Protein AF-A0A6B0XKR8-F1 (afdb_monomer_lite)

Structure (mmCIF, N/CA/C/O backbone):
data_AF-A0A6B0XKR8-F1
#
_entry.id   AF-A0A6B0XKR8-F1
#
loop_
_atom_site.group_PDB
_atom_site.id
_atom_site.type_symbol
_atom_site.label_atom_id
_atom_site.label_alt_id
_atom_site.label_comp_id
_atom_site.label_asym_id
_atom_site.label_entity_id
_atom_site.label_seq_id
_atom_site.pdbx_PDB_ins_code
_atom_site.Cartn_x
_atom_site.Cartn_y
_atom_site.Cartn_z
_atom_site.occupancy
_atom_site.B_iso_or_equiv
_atom_site.auth_seq_id
_atom_site.auth_comp_id
_atom_site.auth_asym_id
_atom_site.auth_atom_id
_atom_site.pdbx_PDB_model_num
ATOM 1 N N . MET A 1 1 ? 7.140 19.235 4.586 1.00 43.66 1 MET A N 1
ATOM 2 C CA . MET A 1 1 ? 5.700 19.570 4.509 1.00 43.66 1 MET A CA 1
ATOM 3 C C . MET A 1 1 ? 4.934 18.269 4.335 1.00 43.66 1 MET A C 1
ATOM 5 O O . MET A 1 1 ? 5.188 17.575 3.360 1.00 43.66 1 MET A O 1
ATOM 9 N N . GLY A 1 2 ? 4.105 17.878 5.305 1.00 60.78 2 GLY A N 1
ATOM 10 C CA . GLY A 1 2 ? 3.285 16.668 5.190 1.00 60.78 2 GLY A CA 1
ATOM 11 C C . GLY A 1 2 ? 2.119 16.903 4.230 1.00 60.78 2 GLY A C 1
ATOM 12 O O . GLY A 1 2 ? 1.477 17.947 4.300 1.00 60.78 2 GLY A O 1
ATOM 13 N N . SER A 1 3 ? 1.868 15.963 3.320 1.00 82.31 3 SER A N 1
ATOM 14 C CA . SER A 1 3 ? 0.669 15.970 2.476 1.00 82.31 3 SER A CA 1
ATOM 15 C C . SER A 1 3 ? -0.478 15.318 3.249 1.00 82.31 3 SER A C 1
ATOM 17 O O . SER A 1 3 ? -0.303 14.231 3.798 1.00 82.31 3 SER A O 1
ATOM 19 N N . VAL A 1 4 ? -1.629 15.990 3.325 1.00 87.00 4 VAL A N 1
ATOM 20 C CA . VAL A 1 4 ? -2.839 15.480 3.986 1.00 87.00 4 VAL A CA 1
ATOM 21 C C . VAL A 1 4 ? -3.815 15.008 2.915 1.00 87.00 4 VAL A C 1
ATOM 23 O O . VAL A 1 4 ? -4.119 15.748 1.981 1.00 87.00 4 VAL A O 1
ATOM 26 N N . ILE A 1 5 ? -4.316 13.782 3.060 1.00 86.69 5 ILE A N 1
ATOM 27 C CA . ILE A 1 5 ? -5.289 13.171 2.149 1.00 86.69 5 ILE A CA 1
ATOM 28 C C . ILE A 1 5 ? -6.542 12.835 2.954 1.00 86.69 5 ILE A C 1
ATOM 30 O O . ILE A 1 5 ? -6.454 12.278 4.044 1.00 86.69 5 ILE A O 1
ATOM 34 N N . THR A 1 6 ? -7.714 13.171 2.416 1.00 88.62 6 THR A N 1
ATOM 35 C CA . THR A 1 6 ? -9.010 12.817 3.011 1.00 88.62 6 THR A CA 1
ATOM 36 C C . THR A 1 6 ? -9.710 11.789 2.133 1.00 88.62 6 THR A C 1
ATOM 38 O O . THR A 1 6 ? -9.903 12.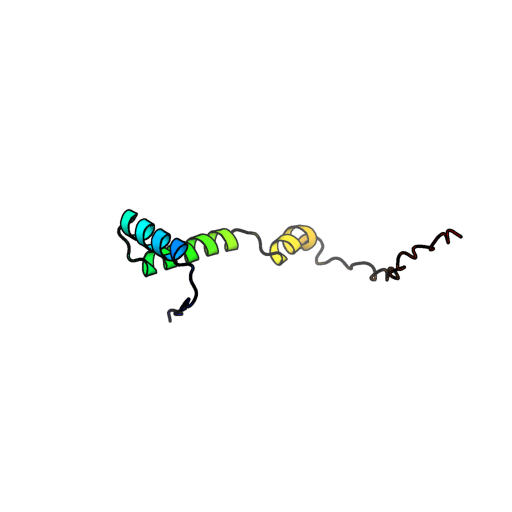031 0.944 1.00 88.62 6 THR A O 1
ATOM 41 N N . VAL A 1 7 ? -10.131 10.671 2.724 1.00 86.88 7 VAL A N 1
ATOM 42 C CA . VAL A 1 7 ? -10.962 9.655 2.063 1.00 86.88 7 VAL A CA 1
ATOM 43 C C . VAL A 1 7 ? -12.396 9.831 2.554 1.00 86.88 7 VAL A C 1
ATOM 45 O O . VAL A 1 7 ? -12.651 9.710 3.752 1.00 86.88 7 VAL A O 1
ATOM 48 N N . ARG A 1 8 ? -13.314 10.191 1.649 1.00 86.19 8 ARG A N 1
ATOM 49 C CA . ARG A 1 8 ? -14.718 10.484 1.990 1.00 86.19 8 ARG A CA 1
ATOM 50 C C . ARG A 1 8 ? -15.574 9.221 2.016 1.00 86.19 8 ARG A C 1
ATOM 52 O O . ARG A 1 8 ? -16.230 8.960 3.020 1.00 86.19 8 ARG A O 1
ATOM 59 N N . ASP A 1 9 ? -15.482 8.421 0.961 1.00 89.25 9 AS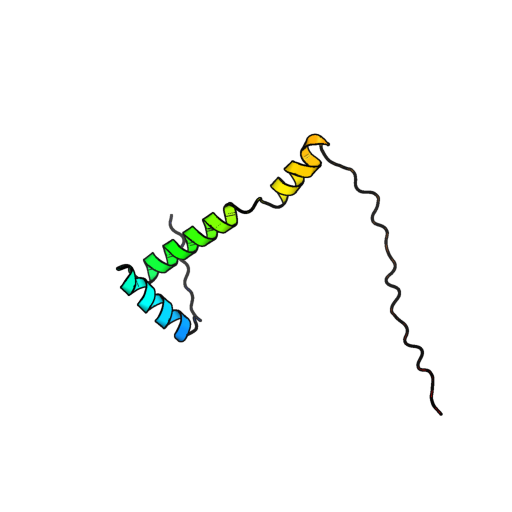P A N 1
ATOM 60 C CA . ASP A 1 9 ? -16.312 7.234 0.760 1.00 89.25 9 ASP A CA 1
ATOM 61 C C . ASP A 1 9 ? -15.508 5.968 1.055 1.00 89.25 9 ASP A C 1
ATOM 63 O O . ASP A 1 9 ? -14.990 5.307 0.159 1.00 89.25 9 ASP A O 1
ATOM 67 N N . ILE A 1 10 ? -15.353 5.670 2.344 1.00 89.75 10 ILE A N 1
ATOM 68 C CA . ILE A 1 10 ? -14.825 4.384 2.804 1.00 89.75 10 ILE A CA 1
ATOM 69 C C . ILE A 1 10 ? -15.985 3.485 3.219 1.00 89.75 10 ILE A C 1
ATOM 71 O O . ILE A 1 10 ? -16.904 3.946 3.906 1.00 89.75 10 ILE A O 1
ATOM 75 N N . ASP A 1 11 ? -15.921 2.211 2.833 1.00 95.31 11 ASP A N 1
ATOM 76 C CA . ASP A 1 11 ? -16.896 1.221 3.271 1.00 95.31 11 ASP A CA 1
ATOM 77 C C . ASP A 1 11 ? -16.965 1.185 4.816 1.00 95.31 11 ASP A C 1
ATOM 79 O O . ASP A 1 11 ? -15.925 1.214 5.494 1.00 95.31 11 ASP A O 1
ATOM 83 N N . PRO A 1 12 ? -18.168 1.168 5.419 1.00 93.19 12 PRO A N 1
ATOM 84 C CA . PRO A 1 12 ? -18.306 1.149 6.871 1.00 93.19 12 PRO A CA 1
ATOM 85 C C . PRO A 1 12 ? -17.631 -0.058 7.537 1.00 93.19 12 PRO A C 1
ATOM 87 O O . PRO A 1 12 ? -17.107 0.089 8.645 1.00 93.19 12 PRO A O 1
ATOM 90 N N . GLY A 1 13 ? -17.626 -1.218 6.874 1.00 95.06 13 GLY A N 1
ATOM 91 C CA . GLY A 1 13 ? -16.957 -2.436 7.323 1.00 95.06 13 GLY A CA 1
ATOM 92 C C . GLY A 1 13 ? -15.443 -2.265 7.345 1.00 95.06 13 GLY A C 1
ATOM 93 O O . GLY A 1 13 ? -14.821 -2.490 8.385 1.00 95.06 13 GLY A O 1
ATOM 94 N N . ASP A 1 14 ? -14.864 -1.744 6.263 1.00 94.19 14 ASP A N 1
ATOM 95 C CA . ASP A 1 14 ? -13.425 -1.452 6.187 1.00 94.19 14 ASP A CA 1
ATOM 96 C C . ASP A 1 14 ? -12.998 -0.436 7.254 1.00 94.19 14 ASP A C 1
ATOM 98 O O . ASP A 1 14 ? -11.980 -0.596 7.932 1.00 94.19 14 ASP A O 1
ATOM 102 N N . LYS A 1 15 ? -13.808 0.605 7.472 1.00 93.75 15 LYS A N 1
ATOM 103 C CA . LYS A 1 15 ? -13.551 1.611 8.510 1.00 93.75 15 LYS A CA 1
ATOM 104 C C . LYS A 1 15 ? -13.611 1.022 9.920 1.00 93.75 15 LYS A C 1
ATOM 106 O O . LYS A 1 15 ? -12.823 1.422 10.781 1.00 93.75 15 LYS A O 1
ATOM 111 N N . ALA A 1 16 ? -14.557 0.122 10.186 1.00 95.38 16 ALA A N 1
ATOM 112 C CA . ALA A 1 16 ? -14.673 -0.553 11.476 1.00 95.38 16 ALA A CA 1
ATOM 113 C C . ALA A 1 16 ? -13.473 -1.472 11.724 1.00 95.38 16 ALA A C 1
ATOM 115 O O . ALA A 1 16 ? -12.863 -1.399 12.794 1.00 95.38 16 ALA A O 1
ATOM 116 N N . TRP A 1 17 ? -13.090 -2.245 10.709 1.00 96.25 17 TRP A N 1
ATOM 117 C CA . TRP A 1 17 ? -11.915 -3.104 10.743 1.00 96.25 17 TRP A CA 1
ATOM 118 C C . TRP A 1 17 ? -10.632 -2.299 11.009 1.00 96.25 17 TRP A C 1
ATOM 120 O O . TRP A 1 17 ? -9.926 -2.584 11.974 1.00 96.25 17 TRP A O 1
ATOM 130 N N . LEU A 1 18 ? -10.391 -1.202 10.276 1.00 95.19 18 LEU A N 1
ATOM 131 C CA . LEU A 1 18 ? -9.229 -0.323 10.492 1.00 95.19 18 LEU A CA 1
ATOM 132 C C . LEU A 1 18 ? -9.161 0.247 11.914 1.00 95.19 18 LEU A C 1
ATOM 134 O O . LEU A 1 18 ? -8.080 0.381 12.488 1.00 95.19 18 LEU A O 1
ATOM 138 N N . ARG A 1 19 ? -10.309 0.600 12.505 1.00 94.81 19 ARG A N 1
ATOM 139 C CA . ARG A 1 19 ? -10.361 1.081 13.895 1.00 94.81 19 ARG A CA 1
ATOM 140 C C . ARG A 1 19 ? -10.013 -0.012 14.893 1.00 94.81 19 ARG A C 1
ATOM 142 O O . ARG A 1 19 ? -9.340 0.279 15.880 1.00 94.81 19 ARG A O 1
ATOM 149 N N . GLN A 1 20 ? -10.512 -1.224 14.679 1.00 96.62 20 GLN A N 1
ATOM 150 C CA . GLN A 1 20 ? -10.217 -2.363 15.541 1.00 96.62 20 GLN A CA 1
ATOM 151 C C . GLN A 1 20 ? -8.730 -2.714 15.479 1.00 96.62 20 GLN A C 1
ATOM 153 O O . GLN A 1 20 ? -8.093 -2.847 16.522 1.00 96.62 20 GLN A O 1
ATOM 158 N N . GLU A 1 21 ? -8.169 -2.770 14.276 1.00 96.00 21 GLU A N 1
ATOM 159 C CA . GLU A 1 21 ? -6.765 -3.109 14.060 1.00 96.00 21 GLU A CA 1
ATOM 160 C C . GLU A 1 21 ? -5.832 -2.053 14.669 1.00 96.00 21 GLU A C 1
ATOM 162 O O . GLU A 1 21 ? -4.905 -2.376 15.411 1.00 96.00 21 GLU A O 1
ATOM 167 N N . ALA A 1 22 ? -6.139 -0.765 14.473 1.00 95.56 22 ALA A N 1
ATOM 168 C CA . ALA A 1 22 ? -5.385 0.321 15.097 1.00 95.56 22 ALA A CA 1
ATOM 169 C C . ALA A 1 22 ? -5.389 0.227 16.633 1.00 95.56 22 ALA A C 1
ATOM 171 O O . ALA A 1 22 ? -4.349 0.413 17.265 1.00 95.56 22 ALA A O 1
ATOM 172 N N . ARG A 1 23 ? -6.535 -0.123 17.240 1.00 95.00 23 ARG A N 1
ATOM 173 C CA . ARG A 1 23 ? -6.643 -0.344 18.692 1.00 95.00 23 ARG A CA 1
ATOM 174 C C . ARG A 1 23 ? -5.804 -1.525 19.163 1.00 95.00 23 ARG A C 1
ATOM 176 O O . ARG A 1 23 ? -5.170 -1.409 20.205 1.00 95.00 23 ARG A O 1
ATOM 183 N N . HIS A 1 24 ? -5.785 -2.624 18.411 1.00 95.38 24 HIS A N 1
ATOM 184 C CA . HIS A 1 24 ? -4.995 -3.809 18.747 1.00 95.38 24 HIS A CA 1
ATOM 185 C C . HIS A 1 24 ? -3.490 -3.497 18.806 1.00 95.38 24 HIS A C 1
ATOM 187 O O . HIS A 1 24 ? -2.785 -3.980 19.686 1.00 95.38 24 HIS A O 1
ATOM 193 N N . VAL A 1 25 ? -3.013 -2.616 17.922 1.00 94.00 25 VAL A N 1
ATOM 194 C CA . VAL A 1 25 ? -1.609 -2.168 17.873 1.00 94.00 25 VAL A CA 1
ATOM 195 C C . VAL A 1 25 ? -1.339 -0.966 18.802 1.00 94.00 25 VAL A C 1
ATOM 197 O O . VAL A 1 25 ? -0.199 -0.532 18.946 1.00 94.00 25 VAL A O 1
ATOM 200 N N . GLY A 1 26 ? -2.366 -0.414 19.462 1.00 95.00 26 GLY A N 1
ATOM 201 C CA . GLY A 1 26 ? -2.235 0.735 20.368 1.00 95.00 26 GLY A CA 1
ATOM 202 C C . GLY A 1 26 ? -1.982 2.073 19.661 1.00 95.00 26 GLY A C 1
ATOM 203 O O . GLY A 1 26 ? -1.405 2.984 20.251 1.00 95.00 26 GLY A O 1
ATOM 204 N N . LEU A 1 27 ? -2.391 2.205 18.397 1.00 94.62 27 LEU A N 1
ATOM 205 C CA . LEU A 1 27 ? -2.209 3.406 17.580 1.00 94.62 27 LEU A CA 1
ATOM 206 C C . LEU A 1 27 ? -3.541 4.121 17.323 1.00 94.62 27 LEU A C 1
ATOM 208 O O . LEU A 1 27 ? -4.626 3.542 17.412 1.00 94.62 27 LEU A O 1
ATOM 212 N N . SER A 1 28 ? -3.466 5.398 16.939 1.00 94.31 28 SER A N 1
ATOM 213 C CA . SER A 1 28 ? -4.619 6.063 16.331 1.00 94.31 28 SER A CA 1
ATOM 214 C C . SER A 1 28 ? -4.890 5.463 14.949 1.00 94.31 28 SER A C 1
ATOM 216 O O . SER A 1 28 ? -3.972 5.010 14.264 1.00 94.31 28 SER A O 1
ATOM 218 N N . MET A 1 29 ? -6.151 5.484 14.510 1.00 94.31 29 MET A N 1
ATOM 219 C CA . MET A 1 29 ? -6.525 4.988 13.179 1.00 94.31 29 MET A CA 1
ATOM 220 C C . MET A 1 29 ? -5.743 5.702 12.065 1.00 94.31 29 MET A C 1
ATOM 222 O O . MET A 1 29 ? -5.317 5.064 11.109 1.00 94.31 29 MET A O 1
ATOM 226 N N . GLU A 1 30 ? -5.526 7.014 12.195 1.00 93.06 30 GLU A N 1
ATOM 227 C CA . GLU A 1 30 ? -4.770 7.795 11.211 1.00 93.06 30 GLU A CA 1
ATOM 228 C C . GLU A 1 30 ? -3.298 7.374 11.155 1.00 93.06 30 GLU A C 1
ATOM 230 O O . GLU A 1 30 ? -2.766 7.143 10.071 1.00 93.06 30 GLU A O 1
ATOM 235 N N . GLU A 1 31 ? -2.645 7.236 12.310 1.00 94.00 31 GLU A N 1
ATOM 236 C CA . GLU A 1 31 ? -1.240 6.826 12.373 1.00 94.00 31 GLU A CA 1
ATOM 237 C C . GLU A 1 31 ? -1.058 5.384 11.882 1.00 94.00 31 GLU A C 1
ATOM 239 O O . GLU A 1 31 ? -0.107 5.087 11.160 1.00 94.00 31 GLU A O 1
ATOM 244 N N . TYR A 1 32 ? -2.006 4.499 12.197 1.00 95.19 32 TYR A N 1
ATOM 245 C CA . TYR A 1 32 ? -2.033 3.138 11.671 1.00 95.19 32 TYR A CA 1
ATOM 246 C C . TYR A 1 32 ? -2.106 3.124 10.136 1.00 95.19 32 TYR A C 1
ATOM 248 O O . TYR A 1 32 ? -1.271 2.502 9.478 1.00 95.19 32 TYR A O 1
ATOM 256 N N . VAL A 1 33 ? -3.047 3.872 9.547 1.00 94.00 33 VAL A N 1
ATOM 257 C CA . VAL A 1 33 ? -3.185 3.980 8.084 1.00 94.00 33 VAL A CA 1
ATOM 258 C C . VAL A 1 33 ? -1.940 4.605 7.452 1.00 94.00 33 VAL A C 1
ATOM 260 O O . VAL A 1 33 ? -1.488 4.145 6.404 1.00 94.00 33 VAL A O 1
ATOM 263 N N . ARG A 1 34 ? -1.338 5.614 8.092 1.00 92.94 34 ARG A N 1
ATOM 264 C CA . ARG A 1 34 ? -0.096 6.238 7.617 1.00 92.94 34 ARG A CA 1
ATOM 265 C C . ARG A 1 34 ? 1.030 5.213 7.494 1.00 92.94 34 ARG A C 1
ATOM 267 O O . ARG A 1 34 ? 1.682 5.151 6.451 1.00 92.94 34 ARG A O 1
ATOM 274 N N . ARG A 1 35 ? 1.227 4.375 8.516 1.00 93.75 35 ARG A N 1
ATOM 275 C CA . ARG A 1 35 ? 2.228 3.297 8.491 1.00 93.75 35 ARG A CA 1
ATOM 276 C C . ARG A 1 35 ? 1.916 2.247 7.435 1.00 93.75 35 ARG A C 1
ATOM 278 O O . ARG A 1 35 ? 2.817 1.864 6.698 1.00 93.75 35 ARG A O 1
ATOM 285 N N . LEU A 1 36 ? 0.650 1.852 7.305 1.00 92.81 36 LEU A N 1
ATOM 286 C CA . LEU A 1 36 ? 0.216 0.895 6.288 1.00 92.81 36 LEU A CA 1
ATOM 287 C C . LEU A 1 36 ? 0.536 1.393 4.870 1.00 92.81 36 LEU A C 1
ATOM 289 O O . LEU A 1 36 ? 1.051 0.638 4.046 1.00 92.81 36 LEU A O 1
ATOM 293 N N . ILE A 1 37 ? 0.276 2.673 4.585 1.00 91.50 37 ILE A N 1
ATOM 294 C CA . ILE A 1 37 ? 0.615 3.287 3.295 1.00 91.50 37 ILE A CA 1
ATOM 295 C C . ILE A 1 37 ? 2.131 3.281 3.081 1.00 91.50 37 ILE A C 1
ATOM 297 O O . ILE A 1 37 ? 2.578 2.918 1.995 1.00 91.50 37 ILE A O 1
ATOM 301 N N . HIS A 1 38 ? 2.924 3.652 4.090 1.00 90.25 38 HIS A N 1
ATOM 302 C CA . HIS A 1 38 ? 4.386 3.629 3.988 1.00 90.25 38 HIS A CA 1
ATOM 303 C C . HIS A 1 38 ? 4.924 2.225 3.713 1.00 90.25 38 HIS A C 1
ATOM 305 O O . HIS A 1 38 ? 5.669 2.048 2.756 1.00 90.25 38 HIS A O 1
ATOM 311 N N . GLU A 1 39 ? 4.475 1.219 4.458 1.00 90.94 39 GLU A N 1
ATOM 312 C CA . GLU A 1 39 ? 4.901 -0.168 4.269 1.00 90.94 39 GLU A CA 1
ATOM 313 C C . GLU A 1 39 ? 4.554 -0.683 2.863 1.00 90.94 39 GLU A C 1
ATOM 315 O O . GLU A 1 39 ? 5.366 -1.323 2.192 1.00 90.94 39 GLU A O 1
ATOM 320 N N . LYS A 1 40 ? 3.344 -0.382 2.371 1.00 89.94 40 LYS A N 1
ATOM 321 C CA . LYS A 1 40 ? 2.931 -0.760 1.012 1.00 89.94 40 LYS A CA 1
ATOM 322 C C . LYS A 1 40 ? 3.738 -0.022 -0.051 1.00 89.94 40 LYS A C 1
ATOM 324 O O . LYS A 1 40 ? 4.070 -0.629 -1.070 1.00 89.94 40 LYS A O 1
ATOM 329 N N . ARG A 1 41 ? 4.079 1.250 0.176 1.00 85.75 41 ARG A N 1
ATOM 330 C CA . ARG A 1 41 ? 4.956 2.018 -0.718 1.00 85.75 41 ARG A CA 1
ATOM 331 C C . ARG A 1 41 ? 6.355 1.433 -0.754 1.00 85.75 41 ARG A C 1
ATOM 333 O O . ARG A 1 41 ? 6.829 1.176 -1.847 1.00 85.75 41 ARG A O 1
ATOM 340 N N . GLU A 1 42 ? 6.961 1.128 0.387 1.00 84.75 42 GLU A N 1
ATOM 341 C CA . GLU A 1 42 ? 8.282 0.493 0.442 1.00 84.75 42 GLU A CA 1
ATOM 342 C C . GLU A 1 42 ? 8.285 -0.861 -0.273 1.00 84.75 42 GLU A C 1
ATOM 344 O O . GLU A 1 42 ? 9.150 -1.115 -1.107 1.00 84.75 42 GLU A O 1
ATOM 349 N N . LYS A 1 43 ? 7.271 -1.705 -0.044 1.00 81.75 43 LYS A N 1
ATOM 350 C CA . LYS A 1 43 ? 7.105 -2.975 -0.777 1.00 81.75 43 LYS A CA 1
ATOM 351 C C . LYS A 1 43 ? 6.960 -2.772 -2.289 1.00 81.75 43 LYS A C 1
ATOM 353 O O . LYS A 1 43 ? 7.459 -3.574 -3.073 1.00 81.75 43 LYS A O 1
ATOM 358 N N . THR A 1 44 ? 6.283 -1.704 -2.704 1.00 74.69 44 THR A N 1
ATOM 359 C CA . THR A 1 44 ? 6.120 -1.362 -4.125 1.00 74.69 44 THR A CA 1
ATOM 360 C C . THR A 1 44 ? 7.407 -0.785 -4.715 1.00 74.69 44 THR A C 1
ATOM 362 O O . THR A 1 44 ? 7.748 -1.093 -5.847 1.00 74.69 44 THR A O 1
ATOM 365 N N . GLU A 1 45 ? 8.153 0.019 -3.964 1.00 71.81 45 GLU A N 1
ATOM 366 C CA . GLU A 1 45 ? 9.438 0.593 -4.380 1.00 71.81 45 GLU A CA 1
ATOM 367 C C . GLU A 1 45 ? 10.553 -0.461 -4.434 1.00 71.81 45 GLU A C 1
ATOM 369 O O . GLU A 1 45 ? 11.477 -0.329 -5.232 1.00 71.81 45 GLU A O 1
ATOM 374 N N . GLN A 1 46 ? 10.435 -1.542 -3.657 1.00 68.31 46 GLN A N 1
ATOM 375 C CA . GLN A 1 46 ? 11.268 -2.741 -3.798 1.00 68.31 46 GLN A CA 1
ATOM 376 C C . GLN A 1 46 ? 10.993 -3.506 -5.101 1.00 68.31 46 GLN A C 1
ATOM 378 O O . GLN A 1 46 ? 11.826 -4.310 -5.528 1.00 68.31 46 GLN A O 1
ATOM 383 N N . CYS A 1 47 ? 9.854 -3.270 -5.761 1.00 68.56 47 CYS A N 1
ATOM 384 C CA . CYS A 1 47 ? 9.648 -3.775 -7.110 1.00 68.56 47 CYS A CA 1
ATOM 385 C C . CYS A 1 47 ? 10.484 -2.935 -8.079 1.00 68.56 47 CYS A C 1
ATOM 387 O O . CYS A 1 47 ? 10.337 -1.715 -8.155 1.00 68.56 47 CYS A O 1
ATOM 389 N N . LEU A 1 48 ? 11.355 -3.610 -8.835 1.00 70.69 48 LEU A N 1
ATOM 390 C CA . LEU A 1 48 ? 12.194 -2.983 -9.854 1.00 70.69 48 LEU A CA 1
ATOM 391 C C . LEU A 1 48 ? 11.332 -2.111 -10.763 1.00 70.69 48 LEU A C 1
A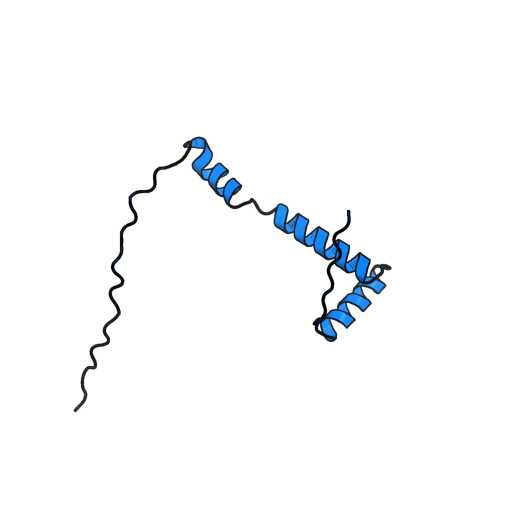TOM 393 O O . LEU A 1 48 ? 10.350 -2.584 -11.347 1.00 70.69 48 LEU A O 1
ATOM 397 N N . LYS A 1 49 ? 11.718 -0.842 -10.918 1.00 79.50 49 LYS A N 1
ATOM 398 C CA . LYS A 1 49 ? 11.027 0.040 -11.860 1.00 79.50 49 LYS A CA 1
ATOM 399 C C . LYS A 1 49 ? 11.118 -0.590 -13.248 1.00 79.50 49 LYS A C 1
ATOM 401 O O . LYS A 1 49 ? 12.172 -1.131 -13.590 1.00 79.50 49 LYS A O 1
ATOM 406 N N . PRO A 1 50 ? 10.091 -0.468 -14.104 1.00 77.19 50 PRO A N 1
ATOM 407 C CA . PRO A 1 50 ? 10.168 -0.984 -15.468 1.00 77.19 50 PRO A CA 1
ATOM 408 C C . PRO A 1 50 ? 11.446 -0.530 -16.188 1.00 77.19 50 PRO A C 1
ATOM 410 O O . PRO A 1 50 ? 12.134 -1.336 -16.802 1.00 77.19 50 PRO A O 1
ATOM 413 N N . SER A 1 51 ? 11.850 0.731 -16.010 1.00 80.31 51 SER A N 1
ATOM 414 C CA . SER A 1 51 ? 13.111 1.270 -16.534 1.00 80.31 51 SER A CA 1
ATOM 415 C C . SER A 1 51 ? 14.366 0.548 -16.031 1.00 80.31 51 SER A C 1
ATOM 417 O O . SER A 1 51 ? 15.334 0.418 -16.774 1.00 80.31 51 SER A O 1
ATOM 419 N N . GLU A 1 52 ? 14.376 0.092 -14.778 1.00 81.06 52 GLU A N 1
ATOM 420 C CA . GLU A 1 52 ? 15.484 -0.675 -14.198 1.00 81.06 52 GLU A CA 1
ATOM 421 C C . GLU A 1 52 ? 15.507 -2.102 -14.733 1.00 81.06 52 GLU A C 1
ATOM 423 O O . GLU A 1 52 ? 16.582 -2.611 -15.036 1.00 81.06 52 GLU A O 1
ATOM 428 N N . VAL A 1 53 ? 14.338 -2.716 -14.939 1.00 81.19 53 VAL A N 1
ATOM 429 C CA . VAL A 1 53 ? 14.222 -4.009 -15.627 1.00 81.19 53 VAL A CA 1
ATOM 430 C C . VAL A 1 53 ? 14.776 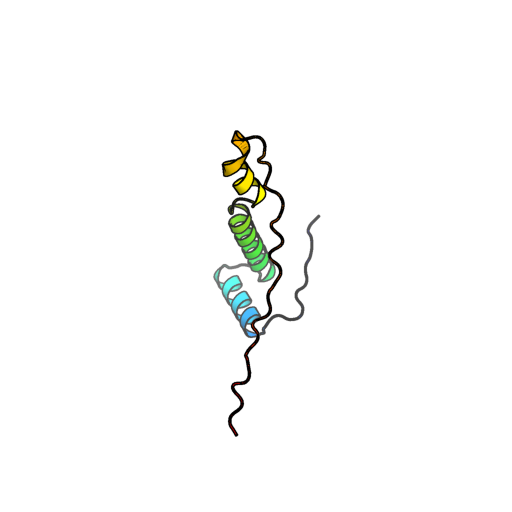-3.896 -17.049 1.00 81.19 53 VAL A C 1
ATOM 432 O O . VAL A 1 53 ? 15.668 -4.655 -17.424 1.00 81.19 53 VAL A O 1
ATOM 435 N N . PHE A 1 54 ? 14.340 -2.894 -17.817 1.00 81.06 54 PHE A N 1
ATOM 436 C CA . PHE A 1 54 ? 14.869 -2.640 -19.159 1.00 81.06 54 PHE A CA 1
ATOM 437 C C . PHE A 1 54 ? 16.379 -2.379 -19.144 1.00 81.06 54 PHE A C 1
ATOM 439 O O . PHE A 1 54 ? 17.104 -2.953 -19.949 1.00 81.06 54 PHE A O 1
ATOM 446 N N . ARG A 1 55 ? 16.890 -1.571 -18.207 1.00 81.75 55 ARG A N 1
ATOM 447 C CA . ARG A 1 55 ? 18.334 -1.314 -18.087 1.00 81.75 55 ARG A CA 1
ATOM 448 C C . ARG A 1 55 ? 19.120 -2.567 -17.695 1.00 81.75 55 ARG A C 1
ATOM 450 O O . ARG A 1 55 ? 20.232 -2.747 -18.169 1.00 81.75 55 ARG A O 1
ATOM 457 N N . ARG A 1 56 ? 18.573 -3.446 -16.859 1.00 81.12 56 ARG A N 1
ATOM 458 C CA . ARG A 1 56 ? 19.233 -4.701 -16.478 1.00 81.12 56 ARG A CA 1
ATOM 459 C C . ARG A 1 56 ? 19.384 -5.649 -17.667 1.00 81.12 56 ARG A C 1
ATOM 461 O O . ARG A 1 56 ? 20.428 -6.276 -17.795 1.00 81.12 56 ARG A O 1
ATOM 468 N N . HIS A 1 57 ? 18.360 -5.747 -18.514 1.00 80.88 57 HIS A N 1
ATOM 469 C CA . HIS A 1 57 ? 18.364 -6.658 -19.661 1.00 80.88 57 HIS A CA 1
ATOM 470 C C . HIS A 1 57 ? 19.055 -6.069 -20.899 1.00 80.88 57 HIS A C 1
ATOM 472 O O . HIS A 1 57 ? 19.831 -6.764 -21.537 1.00 80.88 57 HIS A O 1
ATOM 478 N N . PHE A 1 58 ? 18.824 -4.790 -21.201 1.00 79.81 58 PHE A N 1
ATOM 479 C CA . PHE A 1 58 ? 19.266 -4.133 -22.441 1.00 79.81 58 PHE A CA 1
ATOM 480 C C . PHE A 1 58 ? 20.323 -3.037 -22.218 1.00 79.81 58 PHE A C 1
ATOM 482 O O . PHE A 1 58 ? 20.829 -2.442 -23.167 1.00 79.81 58 PHE A O 1
ATOM 489 N N . GLY A 1 59 ? 20.671 -2.722 -20.966 1.00 77.81 59 GLY A N 1
ATOM 490 C CA . GLY A 1 59 ? 21.691 -1.718 -20.637 1.00 77.81 59 GLY A CA 1
ATOM 491 C C . GLY A 1 59 ? 23.100 -2.058 -21.134 1.00 77.81 59 GLY A C 1
ATOM 492 O O . GLY A 1 59 ? 23.758 -1.147 -21.642 1.00 77.81 59 GLY A O 1
ATOM 493 N N . PRO A 1 60 ? 23.564 -3.325 -21.063 1.00 81.19 60 PRO A N 1
ATOM 494 C CA . PRO A 1 60 ? 24.836 -3.726 -21.669 1.00 81.19 60 PRO A CA 1
ATOM 495 C C . PRO A 1 60 ? 24.891 -3.476 -23.183 1.00 81.19 60 PRO A C 1
ATOM 497 O O . PRO A 1 60 ? 25.958 -3.191 -23.717 1.00 81.19 60 PRO A O 1
ATOM 500 N N . GLU A 1 61 ? 23.740 -3.514 -23.857 1.00 79.88 61 GLU A N 1
ATOM 501 C CA . GLU A 1 61 ? 23.609 -3.333 -25.308 1.00 79.88 61 GLU A CA 1
ATOM 502 C C . GLU A 1 61 ? 23.565 -1.849 -25.719 1.00 79.88 61 GLU A C 1
ATOM 504 O O . GLU A 1 61 ? 23.537 -1.543 -26.904 1.00 79.88 61 GLU A O 1
ATOM 509 N N . ARG A 1 62 ? 23.595 -0.909 -24.754 1.00 71.75 62 ARG A N 1
ATOM 510 C CA . ARG A 1 62 ? 23.507 0.555 -24.970 1.00 71.75 62 ARG A CA 1
ATOM 511 C C . ARG A 1 62 ? 22.274 1.000 -25.772 1.00 71.75 62 ARG A C 1
ATOM 513 O O . ARG A 1 62 ? 22.267 2.086 -26.346 1.00 71.75 62 ARG A O 1
ATOM 520 N N . GLY A 1 63 ? 21.209 0.203 -25.712 1.00 67.25 63 GLY A N 1
ATOM 521 C CA . GLY A 1 63 ? 19.979 0.410 -26.468 1.00 67.25 63 GLY A CA 1
ATOM 522 C C . GLY A 1 63 ? 19.922 -0.472 -27.712 1.00 67.25 63 GLY A C 1
ATOM 523 O O . GLY A 1 63 ? 20.897 -0.614 -28.439 1.00 67.25 63 GLY A O 1
ATOM 524 N N . VAL A 1 64 ? 18.750 -1.055 -27.953 1.00 73.50 64 VAL A N 1
ATOM 525 C CA . VAL A 1 64 ? 18.462 -1.859 -29.143 1.00 73.50 64 VAL A CA 1
ATOM 526 C C . VAL A 1 64 ? 17.503 -1.111 -30.053 1.00 73.50 64 VAL A C 1
ATOM 528 O O . VAL A 1 64 ? 16.495 -0.568 -29.594 1.00 73.50 64 VAL A O 1
ATOM 531 N N . GLU A 1 65 ? 17.791 -1.097 -31.351 1.00 80.69 65 GLU A N 1
ATOM 532 C CA . GLU A 1 65 ? 16.824 -0.638 -32.342 1.00 80.69 65 GLU A CA 1
ATOM 533 C C . GLU A 1 65 ? 15.794 -1.737 -32.584 1.00 80.69 65 GLU A C 1
ATOM 535 O O . GLU A 1 65 ? 16.105 -2.835 -33.051 1.00 80.69 65 GLU A O 1
ATOM 540 N N . LEU A 1 66 ? 14.540 -1.446 -32.247 1.00 81.06 66 LEU A N 1
ATOM 541 C CA . LEU A 1 66 ? 13.448 -2.350 -32.563 1.00 81.06 66 LEU A CA 1
ATOM 542 C C . LEU A 1 66 ? 13.156 -2.283 -34.065 1.00 81.06 66 LEU A C 1
ATOM 544 O O . LEU A 1 66 ? 13.096 -1.184 -34.627 1.00 81.06 66 LEU A O 1
ATOM 548 N N . PRO A 1 67 ? 12.912 -3.432 -34.720 1.00 81.12 67 PRO A N 1
ATOM 549 C CA . PRO A 1 67 ? 12.518 -3.436 -36.117 1.00 81.12 67 PRO A CA 1
ATOM 550 C C . PRO A 1 67 ? 11.229 -2.619 -36.303 1.00 81.12 67 PRO A C 1
ATOM 552 O O . PRO A 1 67 ? 10.408 -2.522 -35.380 1.00 81.12 67 PRO A O 1
ATOM 555 N N . PRO A 1 68 ? 11.008 -2.045 -37.498 1.00 82.69 68 PRO A N 1
ATOM 556 C CA . PRO A 1 68 ? 9.829 -1.239 -37.767 1.00 82.69 68 PRO A CA 1
ATOM 557 C C . PRO A 1 68 ? 8.556 -2.017 -37.422 1.00 82.69 68 PRO A C 1
ATOM 559 O O . PRO A 1 68 ? 8.408 -3.193 -37.766 1.00 82.69 68 PRO A O 1
ATOM 562 N N . ARG A 1 69 ? 7.625 -1.342 -36.732 1.00 75.88 69 ARG A N 1
ATOM 563 C CA . ARG A 1 69 ? 6.326 -1.907 -36.343 1.00 75.88 69 ARG A CA 1
ATOM 564 C C . ARG A 1 69 ? 5.664 -2.560 -37.554 1.00 75.88 69 ARG A C 1
ATOM 566 O O . ARG A 1 69 ? 5.208 -1.869 -38.466 1.00 75.88 69 ARG A O 1
ATOM 573 N N . ARG A 1 70 ? 5.545 -3.890 -37.536 1.00 77.50 70 ARG A N 1
ATOM 574 C CA . ARG A 1 70 ? 4.698 -4.607 -38.490 1.00 77.50 70 ARG A CA 1
ATOM 575 C C . ARG A 1 70 ? 3.257 -4.180 -38.234 1.00 77.50 70 ARG A C 1
ATOM 577 O O . ARG A 1 70 ? 2.673 -4.523 -37.209 1.00 77.50 70 ARG A O 1
ATOM 584 N N . ARG A 1 71 ? 2.689 -3.395 -39.151 1.00 71.31 71 ARG A N 1
ATOM 585 C CA . ARG A 1 71 ? 1.254 -3.104 -39.164 1.00 71.31 71 ARG A CA 1
ATOM 586 C C . ARG A 1 71 ? 0.539 -4.391 -39.555 1.00 71.31 71 ARG A C 1
ATOM 588 O O . ARG A 1 71 ? 0.313 -4.639 -40.735 1.00 71.31 71 ARG A O 1
ATOM 595 N N . TYR A 1 72 ? 0.205 -5.224 -38.577 1.00 68.19 72 TYR A N 1
ATOM 596 C CA . TYR A 1 72 ? -0.812 -6.241 -38.792 1.00 68.19 72 TYR A CA 1
ATOM 597 C C . TYR A 1 72 ? -2.103 -5.484 -39.102 1.00 68.19 72 TYR A C 1
ATOM 599 O O . TYR A 1 72 ? -2.640 -4.791 -38.237 1.00 68.19 72 TYR A O 1
ATOM 607 N N . ARG A 1 73 ? -2.567 -5.527 -40.360 1.00 66.50 73 ARG A N 1
ATOM 608 C CA . ARG A 1 73 ? -3.942 -5.120 -40.653 1.00 66.50 73 ARG A CA 1
ATOM 609 C C . ARG A 1 73 ? -4.817 -6.040 -39.821 1.00 66.50 73 ARG A C 1
ATOM 611 O O . ARG A 1 73 ? -4.794 -7.251 -40.030 1.00 66.50 73 ARG A O 1
ATOM 618 N N . TYR A 1 74 ? -5.547 -5.463 -38.876 1.00 66.50 74 TYR A N 1
ATOM 619 C CA . TYR A 1 74 ? -6.659 -6.151 -38.250 1.00 66.50 74 TYR A CA 1
ATOM 620 C C . TYR A 1 74 ? -7.571 -6.640 -39.379 1.00 66.50 74 TYR A C 1
ATOM 622 O O . TYR A 1 74 ? -8.107 -5.831 -40.138 1.00 66.50 74 TYR A O 1
ATOM 630 N N . LYS A 1 75 ? -7.652 -7.960 -39.558 1.00 66.50 75 LYS A N 1
ATOM 631 C CA . LYS A 1 75 ? -8.610 -8.587 -40.459 1.00 66.50 75 LYS A CA 1
ATOM 632 C C . LYS A 1 75 ? -9.797 -8.949 -39.563 1.00 66.50 75 LYS A C 1
ATOM 634 O O . LYS A 1 75 ? -9.642 -9.874 -38.765 1.00 66.50 75 LYS A O 1
ATOM 639 N N . PRO A 1 76 ? -10.904 -8.183 -39.579 1.00 69.56 76 PRO A N 1
ATOM 640 C CA . PRO A 1 76 ? -12.081 -8.546 -38.802 1.00 69.56 76 PRO A CA 1
ATOM 641 C C . PRO A 1 76 ? -12.494 -9.968 -39.180 1.00 69.56 76 PRO A C 1
ATOM 643 O O . PRO A 1 76 ? -12.458 -10.338 -40.356 1.00 69.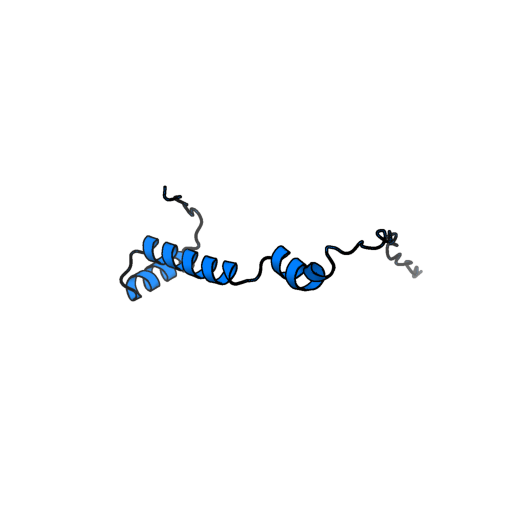56 76 PRO A O 1
ATOM 646 N N . VAL A 1 77 ? -12.831 -10.770 -38.174 1.00 68.81 77 VAL A N 1
ATOM 647 C CA . VAL A 1 77 ? -13.378 -12.108 -38.383 1.00 68.81 77 VAL A CA 1
ATOM 648 C C . VAL A 1 77 ? -14.743 -11.919 -39.041 1.00 68.81 77 VAL A C 1
ATOM 650 O O . VAL A 1 77 ? -15.662 -11.399 -38.415 1.00 68.81 77 VAL A O 1
ATOM 653 N N . SER A 1 78 ? -14.856 -12.260 -40.325 1.00 71.06 78 SER A N 1
ATOM 654 C CA . SER A 1 78 ? -16.146 -12.334 -41.004 1.00 71.06 78 SER A CA 1
ATOM 655 C C . SER A 1 78 ? -16.763 -13.683 -40.667 1.00 71.06 78 SER A C 1
ATOM 657 O O . SER A 1 78 ? -16.280 -14.714 -41.137 1.00 71.06 78 SER A O 1
ATOM 659 N N . PHE A 1 79 ? -17.810 -13.676 -39.852 1.00 72.38 79 PHE A N 1
ATOM 660 C CA . PHE A 1 79 ? -18.723 -14.805 -39.784 1.00 72.38 79 PHE A CA 1
ATOM 661 C C . PHE A 1 79 ? -19.539 -14.741 -41.073 1.00 72.38 79 PHE A C 1
ATOM 663 O O . PHE A 1 79 ? -20.349 -13.832 -41.245 1.00 72.38 79 PHE A O 1
ATOM 670 N N . ALA A 1 80 ? -19.218 -15.608 -42.035 1.00 62.75 80 ALA A N 1
ATOM 671 C CA . ALA A 1 80 ? -20.165 -15.881 -43.100 1.00 62.75 80 ALA A CA 1
ATOM 672 C C . ALA A 1 80 ? -21.380 -16.499 -42.408 1.00 62.75 80 ALA A C 1
ATOM 674 O O . ALA A 1 80 ? -21.255 -17.511 -41.723 1.00 62.75 80 ALA A O 1
ATOM 675 N N . ASP A 1 81 ? -22.501 -15.797 -42.494 1.00 62.00 81 ASP A N 1
ATOM 676 C CA . ASP A 1 81 ? -23.813 -16.346 -42.207 1.00 62.00 81 ASP A CA 1
ATOM 677 C C . ASP A 1 81 ? -24.027 -17.443 -43.255 1.00 62.00 81 ASP A C 1
ATOM 679 O O . ASP A 1 81 ? -24.289 -17.155 -44.425 1.00 62.00 81 ASP A O 1
ATOM 683 N N . ASP A 1 82 ? -23.759 -18.694 -42.876 1.00 57.53 82 ASP A N 1
ATOM 684 C CA . ASP A 1 82 ? -24.233 -19.855 -43.618 1.00 57.53 82 ASP A CA 1
ATOM 685 C C . ASP A 1 82 ? -25.760 -19.814 -43.516 1.00 57.53 82 ASP A C 1
ATOM 687 O O . ASP A 1 82 ? -26.356 -20.320 -42.567 1.00 57.53 82 ASP A O 1
ATOM 691 N N . GLY A 1 83 ? -26.364 -19.093 -44.463 1.00 49.44 83 GLY A N 1
ATOM 692 C CA . GLY A 1 83 ? -27.798 -18.911 -44.580 1.00 49.44 83 GLY A CA 1
ATOM 693 C C . GLY A 1 83 ? -28.498 -20.259 -44.662 1.00 49.44 83 GLY A C 1
ATOM 694 O O . GLY A 1 83 ? -28.430 -20.959 -45.672 1.00 49.44 83 GLY A O 1
ATOM 695 N N . GLU A 1 84 ? -29.179 -20.594 -43.577 1.00 51.09 84 GLU A N 1
ATOM 696 C CA . GLU A 1 84 ? -30.215 -21.608 -43.503 1.00 51.09 84 GLU A CA 1
ATOM 697 C C . GLU A 1 84 ? -31.522 -20.982 -44.020 1.00 51.09 84 GLU A C 1
ATOM 699 O O . GLU A 1 84 ? -32.123 -20.161 -43.326 1.00 51.09 84 GLU A O 1
ATOM 704 N N . ALA A 1 85 ? -31.912 -21.318 -45.258 1.00 40.47 85 ALA A N 1
ATOM 705 C CA . ALA A 1 85 ? -33.298 -21.474 -45.740 1.00 40.47 85 ALA A CA 1
ATOM 706 C C . ALA A 1 85 ? -33.333 -21.820 -47.240 1.00 40.47 85 ALA A C 1
ATOM 708 O O . ALA A 1 85 ? -32.906 -20.976 -48.061 1.00 40.47 85 ALA A O 1
#

Secondary structure (DSSP, 8-state):
-PPP-------HHHHHHHHHHH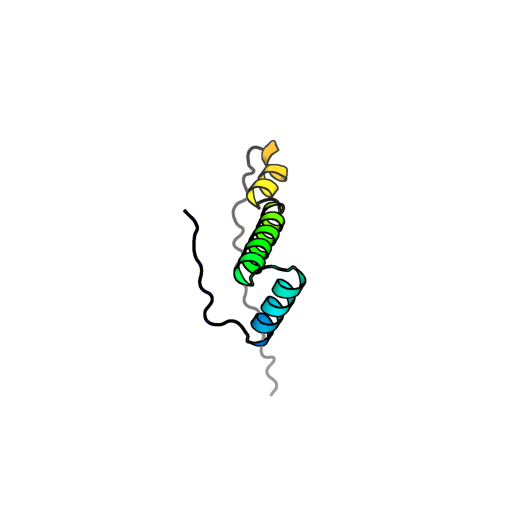HHTT--HHHHHHHHHHHHHHHHHTSPPHHHHHHHHHTTTT--PPPP-----------------

Radius of gyration: 25.92 Å; chains: 1; bounding box: 58×41×66 Å

Foldseek 3Di:
DDDDDDDDDDDPVVVVVLCVVCVVVPHHSVVSVVVVVVVVVVVVVVPQDVVNVCCVVCVVVVDDDDDPDDPPPPDPDDDDPPDDD

Sequence (85 aa):
MGSVITVRDIDPGDKAWLRQEARHVGLSMEEYVRRLIHEKREKTEQCLKPSEVFRRHFGPERGVELPPRRRYRYKPVSFADDGEA

pLDDT: mean 81.27, std 13.04, range [40.47, 96.62]